Protein AF-A0A3A6JH38-F1 (afdb_monomer)

Solvent-accessible surface area (backbone atoms only — not comparable to full-atom values): 7712 Å² total; per-residue (Å²): 123,64,34,51,37,19,25,29,98,56,67,88,57,90,86,66,43,58,28,78,44,79,41,75,32,67,50,72,68,46,44,57,62,46,68,74,30,42,66,43,48,50,48,31,56,92,28,32,71,45,80,93,28,54,51,36,28,24,37,52,76,46,80,41,69,48,79,90,52,91,54,80,87,75,47,72,44,75,67,54,46,45,70,78,40,64,92,54,75,68,48,81,40,76,35,100,59,41,56,48,61,55,96,92,40,75,55,43,61,22,32,39,36,38,31,58,49,78,73,48,59,77,76,70,79,72,84,84,80,119

Secondary structure (DSSP, 8-state):
--EEEEE-SSSS-TT--B--EEEEE-SHHHHHHHHTS-EESSEEGGGB--GGGEEEEEEEEEEE---S-SSTTTS--HHHHHHHHTTS--EEEE-TTTT--BTTBPP---EEEEEEEEEEE--PPPTT--

Mean predicted aligned error: 5.12 Å

Nearest PDB structures (foldseek):
  6sll-assembly1_B  TM=5.352E-01  e=2.919E+00  Paenibacillus sp. Y412MC10
  8i8y-assembly1_B  TM=2.693E-01  e=4.253E+00  synthetic construct
  7u5c-assembly1_C  TM=2.345E-01  e=2.133E+00  Homo sapiens
  7f0d-assembly1_T  TM=2.855E-01  e=7.479E+00  Mycobacterium tuberculosis H37Ra

Structure (mmCIF, N/CA/C/O backbone):
data_AF-A0A3A6JH38-F1
#
_entry.id   AF-A0A3A6JH38-F1
#
loop_
_atom_site.group_PDB
_atom_site.id
_atom_site.type_symbol
_atom_site.label_atom_id
_atom_site.label_alt_id
_atom_site.label_comp_id
_atom_site.label_asym_id
_atom_site.label_entity_id
_atom_site.label_seq_id
_atom_site.pdbx_PDB_ins_code
_atom_site.Cartn_x
_atom_site.Cartn_y
_atom_site.Cartn_z
_atom_site.occupancy
_atom_site.B_iso_or_equiv
_atom_site.auth_seq_id
_atom_site.auth_comp_id
_atom_site.auth_asym_id
_atom_site.auth_atom_id
_atom_site.pdbx_PDB_model_num
ATOM 1 N N . MET A 1 1 ? -16.347 -4.820 -4.518 1.00 80.81 1 MET A N 1
ATOM 2 C CA . MET A 1 1 ? -15.117 -4.646 -3.726 1.00 80.81 1 MET A CA 1
ATOM 3 C C . MET A 1 1 ? -15.270 -3.495 -2.735 1.00 80.81 1 MET A C 1
ATOM 5 O O . MET A 1 1 ? -15.746 -2.437 -3.129 1.00 80.81 1 MET A O 1
ATOM 9 N N . GLN A 1 2 ? -14.879 -3.704 -1.477 1.00 89.75 2 GLN A N 1
ATOM 10 C CA . GLN A 1 2 ? -14.654 -2.660 -0.471 1.00 89.75 2 GLN A CA 1
ATOM 11 C C . GLN A 1 2 ? -13.450 -3.089 0.377 1.00 89.75 2 GLN A C 1
ATOM 13 O O . GLN A 1 2 ? -13.334 -4.275 0.673 1.00 89.75 2 GLN A O 1
ATOM 18 N N . MET A 1 3 ? -12.583 -2.150 0.753 1.00 95.44 3 MET A N 1
ATOM 19 C CA . MET A 1 3 ? -11.509 -2.380 1.727 1.00 95.44 3 MET A CA 1
ATOM 20 C C . MET A 1 3 ? -11.287 -1.149 2.605 1.00 95.44 3 MET A C 1
ATOM 22 O O . MET A 1 3 ? -11.699 -0.038 2.245 1.00 95.44 3 MET A O 1
ATOM 26 N N . THR A 1 4 ? -10.616 -1.338 3.734 1.00 97.38 4 THR A N 1
ATOM 27 C CA . THR A 1 4 ? -10.372 -0.294 4.723 1.00 97.38 4 THR A CA 1
ATOM 28 C C . THR A 1 4 ? -8.886 0.040 4.797 1.00 97.38 4 THR A C 1
ATOM 30 O O . THR A 1 4 ? -8.041 -0.814 5.052 1.00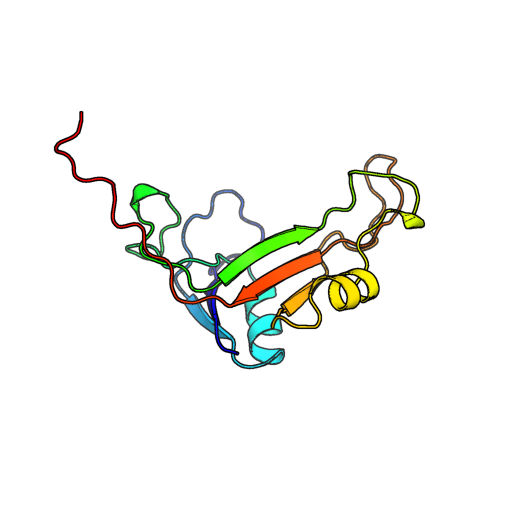 97.38 4 THR A O 1
ATOM 33 N N . ILE A 1 5 ? -8.559 1.319 4.620 1.00 97.50 5 ILE A N 1
ATOM 34 C CA . ILE A 1 5 ? -7.205 1.852 4.790 1.00 97.50 5 ILE A CA 1
ATOM 35 C C . ILE A 1 5 ? -7.246 2.963 5.836 1.00 97.50 5 ILE A C 1
ATOM 37 O O . ILE A 1 5 ? -8.210 3.718 5.915 1.00 97.50 5 ILE A O 1
ATOM 41 N N . PHE A 1 6 ? -6.194 3.086 6.636 1.00 98.06 6 PHE A N 1
ATOM 42 C CA . PHE A 1 6 ? -6.029 4.181 7.586 1.00 98.06 6 PHE A CA 1
ATOM 43 C C . PHE A 1 6 ? -4.844 5.046 7.180 1.00 98.06 6 PHE A C 1
ATOM 45 O O . PHE A 1 6 ? -3.746 4.535 6.973 1.00 98.06 6 PHE A O 1
ATOM 52 N N . THR A 1 7 ? -5.054 6.355 7.070 1.00 98.06 7 THR A N 1
ATOM 53 C CA . THR A 1 7 ? -4.026 7.307 6.628 1.00 98.06 7 THR A CA 1
ATOM 54 C C . THR A 1 7 ? -3.510 8.162 7.782 1.00 98.06 7 THR A C 1
ATOM 56 O O . THR A 1 7 ? -4.220 8.442 8.752 1.00 98.06 7 THR A O 1
ATOM 59 N N . ALA A 1 8 ? -2.251 8.572 7.680 1.00 97.50 8 ALA A N 1
ATOM 60 C CA . ALA A 1 8 ? -1.600 9.472 8.618 1.00 97.50 8 ALA A CA 1
ATOM 61 C C . ALA A 1 8 ? -1.889 10.944 8.288 1.00 97.50 8 ALA A C 1
ATOM 63 O O . ALA A 1 8 ? -2.114 11.321 7.137 1.00 97.50 8 ALA A O 1
ATOM 64 N N . ASP A 1 9 ? -1.778 11.813 9.292 1.00 96.69 9 ASP A N 1
ATOM 65 C CA . ASP A 1 9 ? -1.823 13.268 9.094 1.00 96.69 9 ASP A CA 1
ATOM 66 C C . ASP A 1 9 ? -0.524 13.831 8.495 1.00 96.69 9 ASP A C 1
ATOM 68 O O . ASP A 1 9 ? -0.490 14.978 8.052 1.00 96.69 9 ASP A O 1
ATOM 72 N N . CYS A 1 10 ? 0.534 13.024 8.403 1.00 94.69 10 CYS A N 1
ATOM 73 C CA . CYS A 1 10 ? 1.817 13.386 7.803 1.00 94.69 10 CYS A CA 1
ATOM 74 C C . CYS A 1 10 ? 2.158 12.492 6.597 1.00 94.69 10 CYS A C 1
ATOM 76 O O . CYS A 1 10 ? 1.477 11.503 6.330 1.00 94.69 10 CYS A O 1
ATOM 78 N N . VAL A 1 11 ? 3.195 12.874 5.849 1.00 94.25 11 VAL A N 1
ATOM 79 C CA . VAL A 1 11 ? 3.700 12.132 4.685 1.00 94.25 11 VAL A CA 1
ATOM 80 C C . VAL A 1 11 ? 5.219 12.046 4.777 1.00 94.25 11 VAL A C 1
ATOM 82 O O . VAL A 1 11 ? 5.876 13.055 5.041 1.00 94.25 11 VAL A O 1
ATOM 85 N N . GLY A 1 12 ? 5.780 10.859 4.551 1.00 92.12 12 GLY A N 1
ATOM 86 C CA . GLY A 1 12 ? 7.222 10.623 4.547 1.00 92.12 12 GLY A CA 1
ATOM 87 C C . GLY A 1 12 ? 7.887 10.693 5.923 1.00 92.12 12 GLY A C 1
ATOM 88 O O . GLY A 1 12 ? 9.102 10.891 5.990 1.00 92.12 12 GLY A O 1
ATOM 89 N N . ASN A 1 13 ? 7.134 10.540 7.017 1.00 94.44 13 ASN A N 1
ATOM 90 C CA . ASN A 1 13 ? 7.697 10.561 8.368 1.00 94.44 13 ASN A CA 1
ATOM 91 C C . ASN A 1 13 ? 7.940 9.136 8.882 1.00 94.44 13 ASN A C 1
ATOM 93 O O . ASN A 1 13 ? 7.029 8.477 9.377 1.00 94.44 13 ASN A O 1
ATOM 97 N N . ALA A 1 14 ? 9.195 8.689 8.831 1.00 92.25 14 ALA A N 1
ATOM 98 C CA . ALA A 1 14 ? 9.586 7.341 9.247 1.00 92.25 14 ALA A CA 1
ATOM 99 C C . ALA A 1 14 ? 9.322 7.030 10.735 1.00 92.25 14 ALA A C 1
ATOM 101 O O . ALA A 1 14 ? 9.220 5.861 11.095 1.00 92.25 14 ALA A O 1
ATOM 102 N N . ALA A 1 15 ? 9.210 8.048 11.595 1.00 94.44 15 ALA A N 1
ATOM 103 C CA . ALA A 1 15 ? 8.913 7.872 13.018 1.00 94.44 15 ALA A CA 1
ATOM 104 C C . ALA A 1 15 ? 7.403 7.853 13.323 1.00 94.44 15 ALA A C 1
ATOM 106 O O . ALA A 1 15 ? 7.014 7.678 14.478 1.00 94.44 15 ALA A O 1
ATOM 107 N N . ASN A 1 16 ? 6.540 8.077 12.323 1.00 96.06 16 ASN A N 1
ATOM 108 C CA . ASN A 1 16 ? 5.101 8.093 12.535 1.00 96.06 16 ASN A CA 1
ATOM 109 C C . ASN A 1 16 ? 4.553 6.681 12.775 1.00 96.06 16 ASN A C 1
ATOM 111 O O . ASN A 1 16 ? 4.749 5.776 11.968 1.00 96.06 16 ASN A O 1
ATOM 115 N N . CYS A 1 17 ? 3.765 6.544 13.838 1.00 96.06 17 CYS A N 1
ATOM 116 C CA . CYS A 1 17 ? 2.987 5.340 14.121 1.00 96.06 17 CYS A CA 1
ATOM 117 C C . CYS A 1 17 ? 1.477 5.617 14.187 1.00 96.06 17 CYS A C 1
ATOM 119 O O . CYS A 1 17 ? 0.719 4.692 14.448 1.00 96.06 17 CYS A O 1
ATOM 121 N N . SER A 1 18 ? 1.023 6.859 13.983 1.00 97.50 18 SER A N 1
ATOM 122 C CA . SER A 1 18 ? -0.389 7.241 14.113 1.00 97.50 18 SER A CA 1
ATOM 123 C C . SER A 1 18 ? -1.072 7.340 12.749 1.00 97.50 18 SER A C 1
ATOM 125 O O . SER A 1 18 ? -0.582 8.034 11.854 1.00 97.50 18 SER A O 1
ATOM 127 N N . TYR A 1 19 ? -2.211 6.666 12.599 1.00 98.06 19 TYR A N 1
ATOM 128 C CA . TYR A 1 19 ? -2.997 6.617 11.362 1.00 98.06 19 TYR A CA 1
ATOM 129 C C . TYR A 1 19 ? -4.491 6.851 11.661 1.00 98.06 19 TYR A C 1
ATOM 131 O O . TYR A 1 19 ? -5.294 5.927 11.558 1.00 98.06 19 TYR A O 1
ATOM 139 N N . PRO A 1 20 ? -4.891 8.056 12.110 1.00 97.38 20 PRO A N 1
ATOM 140 C CA . PRO A 1 20 ? -6.221 8.292 12.682 1.00 97.38 20 PRO A CA 1
ATOM 141 C C . PRO A 1 20 ? -7.362 8.331 11.656 1.00 97.38 20 PRO A C 1
ATOM 143 O O . PRO A 1 20 ? -8.530 8.233 12.031 1.00 97.38 20 PRO A O 1
ATOM 146 N N . ASN A 1 21 ? -7.047 8.479 10.371 1.00 97.69 21 ASN A N 1
ATOM 147 C CA . ASN A 1 21 ? -8.038 8.773 9.344 1.00 97.69 21 ASN A CA 1
ATOM 148 C C . ASN A 1 21 ? -8.468 7.496 8.615 1.00 97.69 21 ASN A C 1
ATOM 150 O O . ASN A 1 21 ? -7.766 7.032 7.713 1.00 97.69 21 ASN A O 1
ATOM 154 N N . LYS A 1 22 ? -9.633 6.948 8.975 1.00 97.19 22 LYS A N 1
ATOM 155 C CA . LYS A 1 22 ? -10.245 5.816 8.264 1.00 97.19 22 LYS A CA 1
ATOM 156 C C . LYS A 1 22 ? -10.706 6.243 6.864 1.00 97.19 22 LYS A C 1
ATOM 158 O O . LYS A 1 22 ? -11.462 7.203 6.726 1.00 97.19 22 LYS A O 1
ATOM 163 N N . ALA A 1 23 ? -10.319 5.482 5.849 1.00 96.75 23 ALA A N 1
ATOM 164 C CA . ALA A 1 23 ? -10.758 5.607 4.467 1.00 96.75 23 ALA A CA 1
ATOM 165 C C . ALA A 1 23 ? -11.368 4.277 4.000 1.00 96.75 23 ALA A C 1
ATOM 167 O O . ALA A 1 23 ? -10.706 3.239 3.990 1.00 96.75 23 ALA A O 1
ATOM 168 N N . GLU A 1 24 ? -12.643 4.304 3.614 1.00 96.88 24 GLU A N 1
ATOM 169 C CA . GLU A 1 24 ? -13.305 3.159 2.986 1.00 96.88 24 GLU A CA 1
ATOM 170 C C . GLU A 1 24 ? -13.149 3.264 1.473 1.00 96.88 24 GLU A C 1
ATOM 172 O O . GLU A 1 24 ? -13.756 4.128 0.842 1.00 96.88 24 GLU A O 1
ATOM 177 N N . VAL A 1 25 ? -12.351 2.376 0.889 1.00 96.88 25 VAL A N 1
ATOM 178 C CA . VAL A 1 25 ? -12.086 2.374 -0.548 1.00 96.88 25 VAL A CA 1
ATOM 179 C C . VAL A 1 25 ? -13.161 1.561 -1.255 1.00 96.88 25 VAL A C 1
ATOM 181 O O . VAL A 1 25 ? -13.221 0.337 -1.116 1.00 96.88 25 VAL A O 1
ATOM 184 N N . LYS A 1 26 ? -14.025 2.2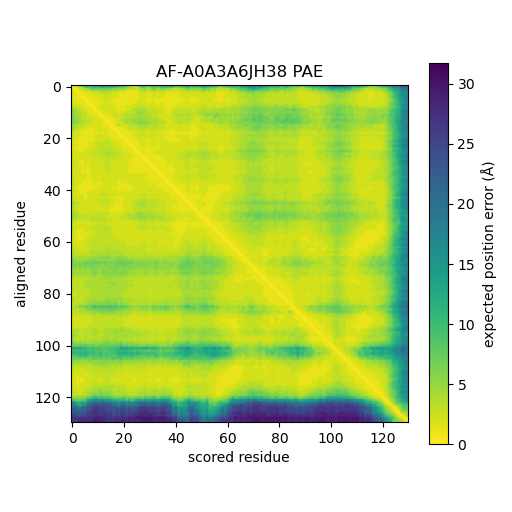47 -2.007 1.00 94.75 26 LYS A N 1
ATOM 185 C CA . LYS A 1 26 ? -15.123 1.654 -2.794 1.00 94.75 26 LYS A CA 1
ATOM 186 C C . LYS A 1 26 ? -14.924 1.868 -4.290 1.00 94.75 26 LYS A C 1
ATOM 188 O O . LYS A 1 26 ? -15.493 1.139 -5.101 1.00 94.75 26 LYS A O 1
ATOM 193 N N . CYS A 1 27 ? -14.114 2.853 -4.661 1.00 93.44 27 CYS A N 1
ATOM 194 C CA . CYS A 1 27 ? -13.776 3.161 -6.040 1.00 93.44 27 CYS A CA 1
ATOM 195 C C . CYS A 1 27 ? -12.306 3.601 -6.183 1.00 93.44 27 CYS A C 1
ATOM 197 O O . CYS A 1 27 ? -11.648 3.922 -5.188 1.00 93.44 27 CYS A O 1
ATOM 199 N N . PRO A 1 28 ? -11.775 3.674 -7.418 1.00 92.62 28 PRO A N 1
ATOM 200 C CA . PRO A 1 28 ? -10.404 4.126 -7.658 1.00 92.62 28 PRO A CA 1
ATOM 201 C C . PRO A 1 28 ? -10.091 5.515 -7.082 1.00 92.62 28 PRO A C 1
ATOM 203 O O . PRO A 1 28 ? -8.963 5.753 -6.658 1.00 92.62 28 PRO A O 1
ATOM 206 N N . LYS A 1 29 ? -11.079 6.422 -7.013 1.00 95.12 29 LYS A N 1
ATOM 207 C CA . LYS A 1 29 ? -10.874 7.783 -6.493 1.00 95.12 29 LYS A CA 1
ATOM 208 C C . LYS A 1 29 ? -10.611 7.815 -4.986 1.00 95.12 29 LYS A C 1
ATOM 210 O O . LYS A 1 29 ? -9.809 8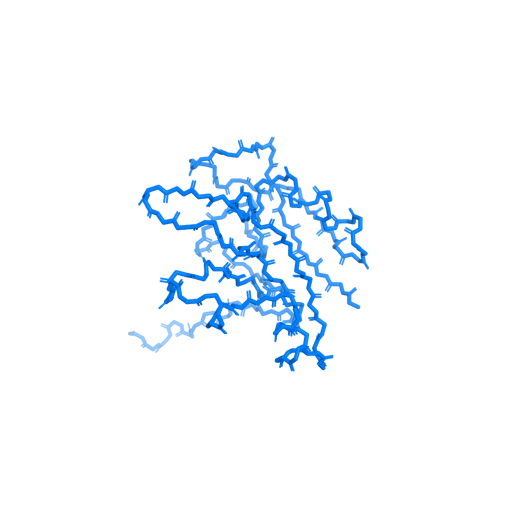.624 -4.514 1.00 95.12 29 LYS A O 1
ATOM 215 N N . ASP A 1 30 ? -11.253 6.917 -4.243 1.00 96.44 30 ASP A N 1
ATOM 216 C CA . ASP A 1 30 ? -11.002 6.754 -2.811 1.00 96.44 30 ASP A CA 1
ATOM 217 C C . ASP A 1 30 ? -9.565 6.274 -2.592 1.00 96.44 30 ASP A C 1
ATOM 219 O O . ASP A 1 30 ? -8.849 6.812 -1.746 1.00 96.44 30 ASP A O 1
ATOM 223 N N . MET A 1 31 ? -9.116 5.313 -3.413 1.00 96.06 31 MET A N 1
ATOM 224 C CA . MET A 1 31 ? -7.751 4.801 -3.337 1.00 96.06 31 MET A CA 1
ATOM 225 C C . MET A 1 31 ? -6.722 5.879 -3.659 1.00 96.06 31 MET A C 1
ATOM 227 O O . MET A 1 31 ? -5.770 6.043 -2.906 1.00 96.06 31 MET A O 1
ATOM 231 N N . GLU A 1 32 ? -6.924 6.638 -4.739 1.00 95.69 32 GLU A N 1
ATOM 232 C CA . GLU A 1 32 ? -6.048 7.749 -5.131 1.00 95.69 32 GLU A CA 1
ATOM 233 C C . GLU A 1 32 ? -5.861 8.746 -3.977 1.00 95.69 32 GLU A C 1
ATOM 235 O O . GLU A 1 32 ? -4.749 9.190 -3.699 1.00 95.69 32 GLU A O 1
ATOM 240 N N . THR A 1 33 ? -6.945 9.046 -3.258 1.00 95.94 33 THR A N 1
ATOM 241 C CA . THR A 1 33 ? -6.906 9.942 -2.098 1.00 95.94 33 THR A CA 1
ATOM 242 C C . THR A 1 33 ? -6.147 9.316 -0.924 1.00 95.94 33 THR A C 1
ATOM 244 O O . THR A 1 33 ? -5.363 10.001 -0.268 1.00 95.94 33 THR A O 1
ATOM 247 N N . ALA A 1 34 ? -6.349 8.021 -0.660 1.00 96.38 34 ALA A N 1
ATOM 248 C CA . ALA A 1 34 ? -5.709 7.322 0.451 1.00 96.38 34 ALA A CA 1
ATOM 249 C C . ALA A 1 34 ? -4.192 7.159 0.254 1.00 96.38 34 ALA A C 1
ATOM 251 O O . ALA A 1 34 ? -3.417 7.446 1.168 1.00 96.38 34 ALA A O 1
ATOM 252 N N . VAL A 1 35 ? -3.754 6.754 -0.943 1.00 95.12 35 VAL A N 1
ATOM 253 C CA . VAL A 1 35 ? -2.331 6.499 -1.245 1.00 95.12 35 VAL A CA 1
ATOM 254 C C . VAL A 1 35 ? -1.494 7.764 -1.403 1.00 95.12 35 VAL A C 1
ATOM 256 O O . VAL A 1 35 ? -0.268 7.690 -1.381 1.00 95.12 35 VAL A O 1
ATOM 259 N N . ALA A 1 36 ? -2.132 8.932 -1.514 1.00 94.50 36 ALA A N 1
ATOM 260 C CA . ALA A 1 36 ? -1.446 10.220 -1.464 1.00 94.50 36 ALA A CA 1
ATOM 261 C C . ALA A 1 36 ? -0.840 10.525 -0.078 1.00 94.50 36 ALA A C 1
ATOM 263 O O . ALA A 1 36 ? -0.075 11.483 0.061 1.00 94.50 36 ALA A O 1
ATOM 264 N N . ARG A 1 37 ? -1.177 9.734 0.951 1.00 95.44 37 ARG A N 1
ATOM 265 C CA . ARG A 1 37 ? -0.626 9.837 2.306 1.00 95.44 37 ARG A CA 1
ATOM 266 C C . ARG A 1 37 ? 0.021 8.524 2.742 1.00 95.44 37 ARG A C 1
ATOM 268 O O . ARG A 1 37 ? -0.279 7.451 2.212 1.00 95.44 37 ARG A O 1
ATOM 275 N N . ASP A 1 38 ? 0.874 8.608 3.762 1.00 95.69 38 ASP A N 1
ATOM 276 C CA . ASP A 1 38 ? 1.357 7.413 4.453 1.00 95.69 38 ASP A CA 1
ATOM 277 C C . ASP A 1 38 ? 0.151 6.684 5.057 1.00 95.69 38 ASP A C 1
ATOM 279 O O . ASP A 1 38 ? -0.710 7.307 5.686 1.00 95.69 38 ASP A O 1
ATOM 283 N N . HIS A 1 39 ? 0.071 5.370 4.869 1.00 96.81 39 HIS A N 1
ATOM 284 C CA . HIS A 1 39 ? -1.114 4.613 5.250 1.00 96.81 39 HIS A CA 1
ATOM 285 C C . HIS A 1 39 ? -0.799 3.190 5.708 1.00 96.81 39 HIS A C 1
ATOM 287 O O . HIS A 1 39 ? 0.282 2.654 5.464 1.00 96.81 39 HIS A O 1
ATOM 293 N N . VAL A 1 40 ? -1.768 2.584 6.389 1.00 97.12 40 VAL A N 1
ATOM 294 C CA . VAL A 1 40 ? -1.765 1.184 6.815 1.00 97.12 40 VAL A CA 1
ATOM 295 C C . VAL A 1 40 ? -3.057 0.502 6.387 1.00 97.12 40 VAL A C 1
ATOM 297 O O . VAL A 1 40 ? -4.102 1.129 6.245 1.00 97.12 40 VAL A O 1
ATOM 300 N N . CYS A 1 41 ? -2.972 -0.810 6.210 1.00 97.19 41 CYS A N 1
ATOM 301 C CA . CYS A 1 41 ? -4.053 -1.677 5.743 1.00 97.19 41 CYS A CA 1
ATOM 302 C C . CYS A 1 41 ? -4.717 -2.451 6.897 1.00 97.19 41 CYS A C 1
ATOM 304 O O . CYS A 1 41 ? -5.240 -3.540 6.705 1.00 97.19 41 CYS A O 1
ATOM 306 N N . ALA A 1 42 ? -4.615 -1.947 8.127 1.00 96.12 42 ALA A N 1
ATOM 307 C CA . ALA A 1 42 ? -5.104 -2.632 9.316 1.00 96.12 42 ALA A CA 1
ATOM 308 C C . ALA A 1 42 ? -5.660 -1.637 10.331 1.00 96.12 42 ALA A C 1
ATOM 310 O O . ALA A 1 42 ? -5.170 -0.511 10.449 1.00 96.12 42 ALA A O 1
ATOM 311 N N . THR A 1 43 ? -6.653 -2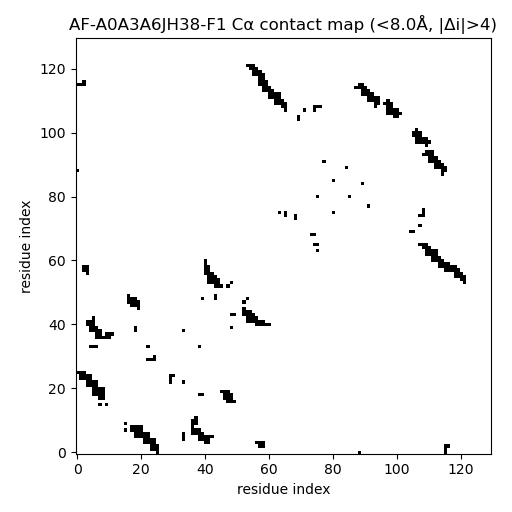.092 11.085 1.00 94.88 43 THR A N 1
ATOM 312 C CA . THR A 1 43 ? -7.216 -1.377 12.224 1.00 94.88 43 THR A CA 1
ATOM 313 C C . THR A 1 43 ? -6.357 -1.649 13.452 1.00 94.88 43 THR A C 1
ATOM 315 O O . THR A 1 43 ? -6.068 -2.801 13.784 1.00 94.88 43 THR A O 1
ATOM 318 N N . TYR A 1 44 ? -5.987 -0.582 14.155 1.00 95.25 44 TYR A N 1
ATOM 319 C CA . TYR A 1 44 ? -5.227 -0.661 15.396 1.00 95.25 44 TYR A CA 1
ATOM 320 C C . TYR A 1 44 ? -5.976 0.019 16.535 1.00 95.25 44 TYR A C 1
ATOM 322 O O . TYR A 1 44 ? -6.659 1.026 16.341 1.00 95.25 44 TYR A O 1
ATOM 330 N N . THR A 1 45 ? -5.781 -0.479 17.752 1.00 95.00 45 THR A N 1
ATOM 331 C CA . THR A 1 45 ? -6.227 0.209 18.966 1.00 95.00 45 THR A CA 1
ATOM 332 C C . THR A 1 45 ? -5.603 1.605 19.019 1.00 95.00 45 THR A C 1
ATOM 334 O O . THR A 1 45 ? -4.399 1.766 18.809 1.00 95.00 45 THR A O 1
ATOM 337 N N . ASN A 1 46 ? -6.430 2.626 19.269 1.00 95.75 46 ASN A N 1
ATOM 338 C CA . ASN A 1 46 ? -6.042 4.044 19.261 1.00 95.75 46 ASN A CA 1
ATOM 339 C C . ASN A 1 46 ? -5.382 4.520 17.954 1.00 95.75 46 ASN A C 1
ATOM 341 O O . ASN A 1 46 ? -4.657 5.513 17.967 1.00 95.75 46 ASN A O 1
ATOM 345 N N . ASN A 1 47 ? -5.611 3.820 16.835 1.00 96.25 47 ASN A N 1
ATOM 346 C CA . ASN A 1 47 ? -5.007 4.115 15.534 1.00 96.25 47 ASN A CA 1
ATOM 347 C C . ASN A 1 47 ? -3.467 4.134 15.550 1.00 96.25 47 ASN A C 1
ATOM 349 O O . ASN A 1 47 ? -2.837 4.790 14.718 1.00 96.25 47 ASN A O 1
ATOM 353 N N . TYR A 1 48 ? -2.857 3.429 16.506 1.00 96.31 48 TYR A N 1
ATOM 354 C CA . TYR A 1 48 ? -1.412 3.389 16.684 1.00 96.31 48 TYR A CA 1
ATOM 355 C C . TYR A 1 48 ? -0.849 2.067 16.164 1.00 96.31 48 TYR A C 1
ATOM 357 O O . TYR A 1 48 ? -1.051 1.017 16.782 1.00 96.31 48 TYR A O 1
ATOM 365 N N . ARG A 1 49 ? -0.123 2.126 15.044 1.00 95.75 49 ARG A N 1
ATOM 366 C CA . ARG A 1 49 ? 0.499 0.981 14.376 1.00 95.75 49 ARG A CA 1
ATOM 367 C C . ARG A 1 49 ? 1.515 0.317 15.298 1.00 95.75 49 ARG A C 1
ATOM 369 O O . ARG A 1 49 ? 2.620 0.813 15.503 1.00 95.75 49 ARG A O 1
ATOM 376 N N . ASN A 1 50 ? 1.129 -0.838 15.811 1.00 93.62 50 ASN A N 1
ATOM 377 C CA . ASN A 1 50 ? 1.943 -1.709 16.637 1.00 93.62 50 ASN A CA 1
ATOM 378 C C . ASN A 1 50 ? 1.294 -3.105 16.627 1.00 93.62 50 ASN A C 1
ATOM 380 O O . ASN A 1 50 ? 0.072 -3.215 16.562 1.00 93.62 50 ASN A O 1
ATOM 384 N N . GLU A 1 51 ? 2.101 -4.161 16.685 1.00 90.81 51 GLU A N 1
ATOM 385 C CA . GLU A 1 51 ? 1.620 -5.547 16.644 1.00 90.81 51 GLU A CA 1
ATOM 386 C C . GLU A 1 51 ? 0.634 -5.874 17.778 1.00 90.81 51 GLU A C 1
ATOM 388 O O . GLU A 1 51 ? -0.425 -6.441 17.528 1.00 90.81 51 GLU A O 1
ATOM 393 N N . GLN A 1 52 ? 0.924 -5.446 19.010 1.00 91.50 52 GLN A N 1
ATOM 394 C CA . GLN A 1 52 ? 0.049 -5.630 20.173 1.00 91.50 52 GLN A CA 1
ATOM 395 C C . GLN A 1 52 ? -1.267 -4.843 20.062 1.00 91.50 52 GLN A C 1
ATOM 397 O O . GLN A 1 52 ? -2.235 -5.173 20.744 1.00 91.50 52 GLN A O 1
ATOM 402 N N . ASN A 1 53 ? -1.311 -3.818 19.206 1.00 93.25 53 ASN A N 1
ATOM 403 C CA . ASN A 1 53 ? -2.508 -3.020 18.961 1.00 93.25 53 ASN A CA 1
ATOM 404 C C . ASN A 1 53 ? -3.333 -3.519 17.771 1.00 93.25 53 ASN A C 1
ATOM 406 O O . ASN A 1 53 ? -4.393 -2.941 17.530 1.00 93.25 53 ASN A O 1
ATOM 410 N N . PHE A 1 54 ? -2.868 -4.515 17.007 1.00 94.38 54 PHE A N 1
ATOM 411 C CA . PHE A 1 54 ? -3.580 -5.016 15.831 1.00 94.38 54 PHE A CA 1
ATOM 412 C C . PHE A 1 54 ? -4.949 -5.582 16.222 1.00 94.38 54 PHE A C 1
ATOM 414 O O . PHE A 1 54 ? -5.055 -6.401 17.134 1.00 94.38 54 PHE A O 1
ATOM 421 N N . LEU A 1 55 ? -5.993 -5.156 15.513 1.00 93.94 55 LEU A N 1
ATOM 422 C CA . LEU A 1 55 ? -7.354 -5.646 15.715 1.00 93.94 55 LEU A CA 1
ATOM 423 C C . LEU A 1 55 ? -7.779 -6.534 14.549 1.00 93.94 55 LEU A C 1
ATOM 425 O O . LEU A 1 55 ? -8.085 -7.713 14.737 1.00 93.94 55 LEU A O 1
ATOM 429 N N . GLU A 1 56 ? -7.764 -5.976 13.342 1.00 95.75 56 GLU A N 1
ATOM 430 C CA . GLU A 1 56 ? -8.177 -6.676 12.132 1.00 95.75 56 GLU A CA 1
ATOM 431 C C . GLU A 1 56 ? -7.642 -6.012 10.860 1.00 95.75 56 GLU A C 1
ATOM 433 O O . GLU A 1 56 ? -7.182 -4.867 10.876 1.00 95.75 56 GLU A O 1
ATOM 438 N N . SER A 1 57 ? -7.735 -6.730 9.746 1.00 96.56 57 SER A N 1
ATOM 439 C CA . SER A 1 57 ? -7.469 -6.225 8.402 1.00 96.56 57 SER A CA 1
ATOM 440 C C . SER A 1 57 ? -8.376 -6.915 7.386 1.00 96.56 57 SER A C 1
ATOM 442 O O . SER A 1 57 ? -8.553 -8.130 7.439 1.00 96.56 57 SER A O 1
ATOM 444 N N . ASP A 1 58 ? -8.942 -6.146 6.460 1.00 96.94 58 ASP A N 1
ATOM 445 C CA . ASP A 1 58 ? -9.744 -6.623 5.327 1.00 96.94 58 ASP A CA 1
ATOM 446 C C . ASP A 1 58 ? -8.985 -6.510 3.990 1.00 96.94 58 ASP A C 1
ATOM 448 O O . ASP A 1 58 ? -9.577 -6.595 2.914 1.00 96.94 58 ASP A O 1
ATOM 452 N N . VAL A 1 59 ? -7.662 -6.326 4.039 1.00 96.75 59 VAL A N 1
ATOM 453 C CA . VAL A 1 59 ? -6.818 -6.143 2.856 1.00 96.75 59 VAL A CA 1
ATOM 454 C C . VAL A 1 59 ? -5.427 -6.737 3.063 1.00 96.75 59 VAL A C 1
ATOM 456 O O . VAL A 1 59 ? -4.757 -6.482 4.059 1.00 96.75 59 VAL A O 1
ATOM 459 N N . ILE A 1 60 ? -4.950 -7.492 2.077 1.00 95.62 60 ILE A N 1
ATOM 460 C CA . ILE A 1 60 ? -3.567 -7.969 2.014 1.00 95.62 60 ILE A CA 1
ATOM 461 C C . ILE A 1 60 ? -2.783 -7.030 1.086 1.00 95.62 60 ILE A C 1
ATOM 463 O O . ILE A 1 60 ? -2.994 -7.078 -0.131 1.00 95.62 60 ILE A O 1
ATOM 467 N N . PRO A 1 61 ? -1.900 -6.165 1.619 1.00 95.75 61 PRO A N 1
ATOM 468 C CA . PRO A 1 61 ? -0.970 -5.397 0.804 1.00 95.75 61 PRO A CA 1
ATOM 469 C C . PRO A 1 61 ? 0.247 -6.251 0.420 1.00 95.75 61 PRO A C 1
ATOM 471 O O . PRO A 1 61 ? 0.755 -7.027 1.232 1.00 95.75 61 PRO A O 1
ATOM 474 N N . MET A 1 62 ? 0.747 -6.081 -0.800 1.00 95.38 62 MET A N 1
ATOM 475 C CA . MET A 1 62 ? 1.997 -6.681 -1.266 1.00 95.38 62 MET A CA 1
ATOM 476 C C . MET A 1 62 ? 2.788 -5.679 -2.109 1.00 95.38 62 MET A C 1
ATOM 478 O O . MET A 1 62 ? 2.232 -4.976 -2.956 1.00 95.38 62 MET A O 1
ATOM 482 N N . ASP A 1 63 ? 4.101 -5.656 -1.897 1.00 95.94 63 ASP A N 1
ATOM 483 C CA . ASP A 1 63 ? 5.028 -4.809 -2.639 1.00 95.94 63 ASP A C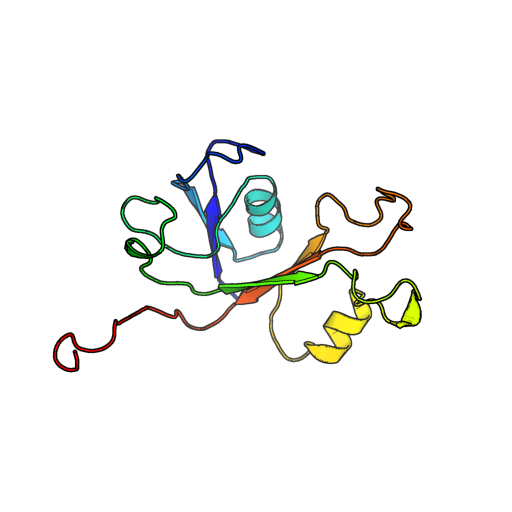A 1
ATOM 484 C C . ASP A 1 63 ? 5.612 -5.579 -3.827 1.00 95.94 63 ASP A C 1
ATOM 486 O O . ASP A 1 63 ? 6.069 -6.715 -3.702 1.00 95.94 63 ASP A O 1
ATOM 490 N N . ILE A 1 64 ? 5.597 -4.947 -4.997 1.00 95.88 64 ILE A N 1
ATOM 491 C CA . ILE A 1 64 ? 6.190 -5.459 -6.230 1.00 95.88 64 ILE A CA 1
ATOM 492 C C . ILE A 1 64 ? 7.374 -4.561 -6.560 1.00 95.88 64 ILE A C 1
ATOM 494 O O . ILE A 1 64 ? 7.220 -3.525 -7.208 1.00 95.88 64 ILE A O 1
ATOM 498 N N . ASP A 1 65 ? 8.560 -4.954 -6.101 1.00 94.44 65 ASP A N 1
ATOM 499 C CA . ASP A 1 65 ? 9.792 -4.184 -6.296 1.00 94.44 65 ASP A CA 1
ATOM 500 C C . ASP A 1 65 ? 10.586 -4.570 -7.548 1.00 94.44 65 ASP A C 1
ATOM 502 O O . ASP A 1 65 ? 11.424 -3.780 -7.996 1.00 94.44 65 ASP A O 1
ATOM 506 N N . ASN A 1 66 ? 10.319 -5.756 -8.112 1.00 94.88 66 ASN A N 1
ATOM 507 C CA . ASN A 1 66 ? 11.034 -6.330 -9.256 1.00 94.88 66 ASN A CA 1
ATOM 508 C C . ASN A 1 66 ? 12.565 -6.348 -9.078 1.00 94.88 66 ASN A C 1
ATOM 510 O O . ASN A 1 66 ? 13.312 -6.138 -10.033 1.00 94.88 66 ASN A O 1
ATOM 514 N N . ASP A 1 67 ? 13.049 -6.559 -7.854 1.00 91.00 67 ASP A N 1
ATOM 515 C CA . ASP A 1 67 ? 14.475 -6.609 -7.516 1.00 91.00 67 ASP A CA 1
ATOM 516 C C . ASP A 1 67 ? 15.087 -8.017 -7.607 1.00 91.00 67 ASP A C 1
ATOM 518 O O . ASP A 1 67 ? 16.299 -8.166 -7.444 1.00 91.00 67 ASP A O 1
ATOM 522 N N . HIS A 1 68 ? 14.272 -9.021 -7.945 1.00 91.06 68 HIS A N 1
ATOM 523 C CA . HIS A 1 68 ? 14.678 -10.410 -8.164 1.00 91.06 68 HIS A CA 1
ATOM 524 C C . HIS A 1 68 ? 15.424 -10.646 -9.485 1.00 91.06 68 HIS A C 1
ATOM 526 O O . HIS A 1 68 ? 16.112 -11.655 -9.610 1.00 91.06 68 HIS A O 1
ATOM 532 N N . SER A 1 69 ? 15.283 -9.756 -10.474 1.00 91.12 69 SER A N 1
ATOM 533 C CA . SER A 1 69 ? 15.946 -9.861 -11.781 1.00 91.12 69 SER A CA 1
ATOM 534 C C . SER A 1 69 ? 16.181 -8.483 -12.404 1.00 91.12 69 SER A C 1
ATOM 536 O O . SER A 1 69 ? 15.434 -7.533 -12.158 1.00 91.12 69 SER A O 1
ATOM 538 N N . GLU A 1 70 ? 17.219 -8.378 -13.232 1.00 89.94 70 GLU A N 1
ATOM 539 C CA . GLU A 1 70 ? 17.488 -7.207 -14.078 1.00 89.94 70 GLU A CA 1
ATOM 540 C C . GLU A 1 70 ? 17.055 -7.434 -15.543 1.00 89.94 70 GLU A C 1
ATOM 542 O O . GLU A 1 70 ? 17.149 -6.508 -16.347 1.00 89.94 70 GLU A O 1
ATOM 547 N N . ASP A 1 71 ? 16.557 -8.629 -15.900 1.00 93.25 71 ASP A N 1
ATOM 548 C CA . ASP A 1 71 ? 15.929 -8.886 -17.205 1.00 93.25 71 ASP A CA 1
ATOM 549 C C . ASP A 1 71 ? 14.464 -8.402 -17.179 1.00 93.25 71 ASP A C 1
ATOM 551 O O . ASP A 1 71 ? 13.660 -8.923 -16.396 1.00 93.25 71 ASP A O 1
ATOM 555 N N . PRO A 1 72 ? 14.071 -7.450 -18.050 1.00 92.00 72 PRO A N 1
ATOM 556 C CA . PRO A 1 72 ? 12.701 -6.954 -18.119 1.00 92.00 72 PRO A CA 1
ATOM 557 C C . PRO A 1 72 ? 11.619 -8.021 -18.315 1.00 92.00 72 PRO A C 1
ATOM 559 O O . PRO A 1 72 ? 10.465 -7.788 -17.955 1.00 92.00 72 PRO A O 1
ATOM 562 N N . LYS A 1 73 ? 11.959 -9.186 -18.875 1.00 93.69 73 LYS A N 1
ATOM 563 C CA . LYS A 1 73 ? 11.014 -10.296 -19.090 1.00 93.69 73 LYS A CA 1
ATOM 564 C C . LYS A 1 73 ? 10.582 -10.977 -17.793 1.00 93.69 73 LYS A C 1
ATOM 566 O O . LYS A 1 73 ? 9.488 -11.538 -17.722 1.00 93.69 73 LYS A O 1
ATOM 571 N N . ASP A 1 74 ? 11.423 -10.919 -16.766 1.00 94.00 74 ASP A N 1
ATOM 572 C CA . ASP A 1 74 ? 11.142 -11.545 -15.476 1.00 94.00 74 ASP A CA 1
ATOM 573 C C . ASP A 1 74 ? 10.283 -10.652 -14.577 1.00 94.00 74 ASP A C 1
ATOM 575 O O . ASP A 1 74 ? 9.706 -11.129 -13.591 1.00 94.00 74 ASP A O 1
ATOM 579 N N . TRP A 1 75 ? 10.180 -9.363 -14.906 1.00 95.81 75 TRP A N 1
ATOM 580 C CA . TRP A 1 75 ? 9.459 -8.385 -14.108 1.00 95.81 75 TRP A CA 1
ATOM 581 C C . TRP A 1 75 ? 7.954 -8.653 -14.083 1.00 95.81 75 TRP A C 1
ATOM 583 O O . TRP A 1 75 ? 7.330 -9.101 -15.045 1.00 95.81 75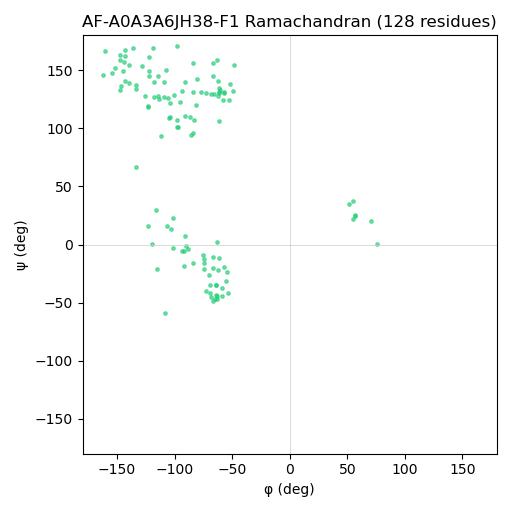 TRP A O 1
ATOM 593 N N . ILE A 1 76 ? 7.359 -8.359 -12.936 1.00 95.50 76 ILE A N 1
ATOM 594 C CA . ILE A 1 76 ? 5.923 -8.349 -12.719 1.00 95.50 76 ILE A CA 1
ATOM 595 C C . ILE A 1 76 ? 5.385 -7.000 -13.198 1.00 95.50 76 ILE A C 1
ATOM 597 O O . ILE A 1 76 ? 5.628 -5.955 -12.587 1.00 95.50 76 ILE A O 1
ATOM 601 N N . THR A 1 77 ? 4.692 -7.031 -14.333 1.00 95.38 77 THR A N 1
ATOM 602 C CA . THR A 1 77 ? 4.016 -5.889 -14.961 1.00 95.38 77 THR A CA 1
ATOM 603 C C . THR A 1 77 ? 2.527 -5.884 -14.615 1.00 95.38 77 THR A C 1
ATOM 605 O O . THR A 1 77 ? 2.004 -6.862 -14.079 1.00 95.38 77 THR A O 1
ATOM 608 N N . GLU A 1 78 ? 1.808 -4.810 -14.958 1.00 94.50 78 GLU A N 1
ATOM 609 C CA . GLU A 1 78 ? 0.345 -4.782 -14.804 1.00 94.50 78 GLU A CA 1
ATOM 610 C C . GLU A 1 78 ? -0.339 -5.906 -15.596 1.00 94.50 78 GLU A C 1
ATOM 612 O O . GLU A 1 78 ? -1.315 -6.494 -15.137 1.00 94.50 78 GLU A O 1
ATOM 617 N N . GLU A 1 79 ? 0.182 -6.220 -16.784 1.00 95.31 79 GLU A N 1
ATOM 618 C CA . GLU A 1 79 ? -0.319 -7.303 -17.634 1.00 95.31 79 GLU A CA 1
ATOM 619 C C . GLU A 1 79 ? -0.120 -8.662 -16.963 1.00 95.31 79 GLU A C 1
ATOM 621 O O . GLU A 1 79 ? -1.074 -9.428 -16.846 1.00 95.31 79 GLU A O 1
ATOM 626 N N . LYS A 1 80 ? 1.076 -8.921 -16.419 1.00 95.12 80 LYS A N 1
ATOM 627 C CA . LYS A 1 80 ? 1.373 -10.158 -15.686 1.00 95.12 80 LYS A CA 1
ATOM 628 C C . LYS A 1 80 ? 0.531 -10.278 -14.413 1.00 95.12 80 LYS A C 1
ATOM 630 O O . LYS A 1 80 ? 0.095 -11.370 -14.067 1.00 95.12 80 LYS A O 1
ATOM 635 N N . MET A 1 81 ? 0.231 -9.164 -13.739 1.00 95.56 81 MET A N 1
ATOM 636 C CA . MET A 1 81 ? -0.713 -9.150 -12.613 1.00 95.56 81 MET A CA 1
ATOM 637 C C . MET A 1 81 ? -2.128 -9.547 -13.040 1.00 95.56 81 MET A C 1
ATOM 639 O O . MET A 1 81 ? -2.755 -10.364 -12.368 1.00 95.56 81 MET A O 1
ATOM 643 N N . LYS A 1 82 ? -2.620 -9.020 -14.168 1.00 94.31 82 LYS A N 1
ATOM 644 C CA . LYS A 1 82 ? -3.923 -9.408 -14.736 1.00 94.31 82 LYS A CA 1
ATOM 645 C C . LYS A 1 82 ? -3.946 -10.873 -15.177 1.00 94.31 82 LYS A C 1
ATOM 647 O O . LYS A 1 82 ? -4.972 -11.522 -15.026 1.00 94.31 82 LYS A O 1
ATOM 652 N N . GLU A 1 83 ? -2.836 -11.402 -15.686 1.00 95.38 83 GLU A N 1
ATOM 653 C CA . GLU A 1 83 ? -2.709 -12.818 -16.047 1.00 95.38 83 GLU A CA 1
ATOM 654 C C . GLU A 1 83 ? -2.762 -13.729 -14.810 1.00 95.38 83 GLU A C 1
ATOM 656 O O . GLU A 1 83 ? -3.538 -14.682 -14.778 1.00 95.38 83 GLU A O 1
ATOM 661 N N . MET A 1 84 ? -1.984 -13.415 -13.770 1.00 94.00 84 MET A N 1
ATOM 662 C CA . MET A 1 84 ? -1.893 -14.236 -12.555 1.00 94.00 84 MET A CA 1
ATOM 663 C C . MET A 1 84 ? -3.146 -14.144 -11.674 1.00 94.00 84 MET A C 1
ATOM 665 O O . MET A 1 84 ? -3.577 -15.148 -11.108 1.00 94.00 84 MET A O 1
ATOM 669 N N . PHE A 1 85 ? -3.725 -12.947 -11.540 1.00 93.44 85 PHE A N 1
ATOM 670 C CA . PHE A 1 85 ? -4.778 -12.645 -10.565 1.00 93.44 85 PHE A CA 1
ATOM 671 C C . PHE A 1 85 ? -6.065 -12.108 -11.195 1.00 93.44 85 PHE A C 1
ATOM 673 O O . PHE A 1 85 ? -6.912 -11.588 -10.482 1.00 93.44 85 PHE A O 1
ATOM 680 N N . GLY A 1 86 ? -6.268 -12.246 -12.507 1.00 90.12 86 GLY A N 1
ATOM 681 C CA . GLY A 1 86 ? -7.440 -11.689 -13.201 1.00 90.12 86 GLY A CA 1
ATOM 68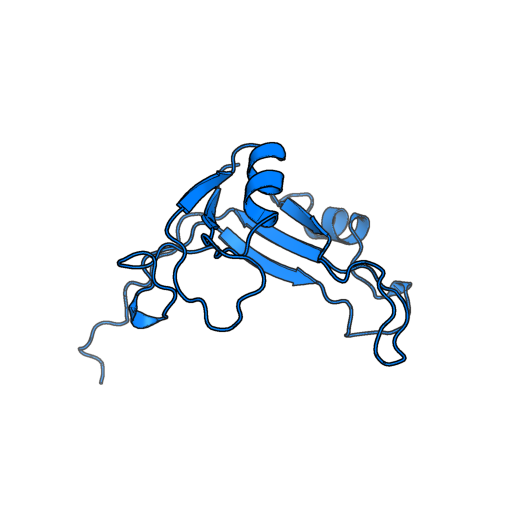2 C C . GLY A 1 86 ? -8.802 -12.229 -12.749 1.00 90.12 86 GLY A C 1
ATOM 683 O O . GLY A 1 86 ? -9.829 -11.669 -13.120 1.00 90.12 86 GLY A O 1
ATOM 684 N N . SER A 1 87 ? -8.825 -13.302 -11.953 1.00 92.44 87 SER A N 1
ATOM 685 C CA . SER A 1 87 ? -10.038 -13.845 -11.326 1.00 92.44 87 SER A CA 1
ATOM 686 C C . SER A 1 87 ? -10.319 -13.291 -9.922 1.00 92.44 87 SER A C 1
ATOM 688 O O . SER A 1 87 ? -11.356 -13.614 -9.344 1.00 92.44 87 SER A O 1
ATOM 690 N N . ILE A 1 88 ? -9.414 -12.480 -9.368 1.00 91.31 88 ILE A N 1
ATOM 691 C CA . ILE A 1 88 ? -9.492 -11.911 -8.021 1.00 91.31 88 ILE A CA 1
ATOM 692 C C . ILE A 1 88 ? -9.553 -10.388 -8.145 1.00 91.31 88 ILE A C 1
ATOM 694 O O . ILE A 1 88 ? -8.846 -9.789 -8.954 1.00 91.31 88 ILE A O 1
ATOM 698 N N . ASP A 1 89 ? -10.379 -9.749 -7.321 1.00 92.56 89 ASP A N 1
ATOM 699 C CA . ASP A 1 89 ? -10.378 -8.293 -7.205 1.00 92.56 89 ASP A CA 1
ATOM 700 C C . ASP A 1 89 ? -9.040 -7.820 -6.608 1.00 92.56 89 ASP A C 1
ATOM 702 O O . ASP A 1 89 ? -8.605 -8.303 -5.562 1.00 92.56 89 ASP A O 1
ATOM 706 N N . PHE A 1 90 ? -8.390 -6.849 -7.244 1.00 95.06 90 PHE A N 1
ATOM 707 C CA . PHE A 1 90 ? -7.207 -6.188 -6.696 1.00 95.06 90 PHE A CA 1
ATOM 708 C C . PHE A 1 90 ? -7.144 -4.727 -7.131 1.00 95.06 90 PHE A C 1
ATOM 710 O O . PHE A 1 90 ? -7.723 -4.330 -8.146 1.00 95.06 90 PHE A O 1
ATOM 717 N N . ILE A 1 91 ? -6.397 -3.925 -6.378 1.00 95.75 91 ILE A N 1
ATOM 718 C CA . ILE A 1 91 ? -6.034 -2.563 -6.769 1.00 95.75 91 ILE A CA 1
ATOM 719 C C . ILE A 1 91 ? -4.519 -2.483 -6.888 1.00 95.75 91 ILE A C 1
ATOM 721 O O . ILE A 1 91 ? -3.802 -2.853 -5.963 1.00 95.75 91 ILE A O 1
ATOM 725 N N . LEU A 1 92 ? -4.040 -2.006 -8.034 1.00 96.12 92 LEU A N 1
ATOM 726 C CA . LEU A 1 92 ? -2.622 -1.829 -8.322 1.00 96.12 92 LEU A CA 1
ATOM 727 C C . LEU A 1 92 ? -2.297 -0.336 -8.351 1.00 96.12 92 LEU A C 1
ATOM 729 O O . LEU A 1 92 ? -2.949 0.429 -9.059 1.00 96.12 92 LEU A O 1
ATOM 733 N N . VAL A 1 93 ? -1.293 0.071 -7.582 1.00 96.50 93 VAL A N 1
ATOM 734 C CA . VAL A 1 93 ? -0.882 1.469 -7.438 1.00 96.50 93 VAL A CA 1
ATOM 735 C C . VAL A 1 93 ? 0.605 1.582 -7.757 1.00 96.50 93 VAL A C 1
ATOM 737 O O . VAL A 1 93 ? 1.399 0.845 -7.170 1.00 96.50 93 VAL A O 1
ATOM 740 N N . PRO A 1 94 ? 1.028 2.488 -8.656 1.00 95.50 94 PRO A N 1
ATOM 741 C CA . PRO A 1 94 ? 2.444 2.742 -8.882 1.00 95.50 94 PRO A CA 1
ATOM 742 C C . PRO A 1 94 ? 3.136 3.160 -7.584 1.00 95.50 94 PRO A C 1
ATOM 744 O O . PRO A 1 94 ? 2.679 4.058 -6.876 1.00 95.50 94 PRO A O 1
ATOM 747 N N . SER A 1 95 ? 4.261 2.523 -7.273 1.00 93.44 95 SER A N 1
ATOM 748 C CA . SER A 1 95 ? 5.095 2.970 -6.161 1.00 93.44 95 SER A CA 1
ATOM 749 C C . SER A 1 95 ? 5.697 4.342 -6.474 1.00 93.44 95 SER A C 1
ATOM 751 O O . SER A 1 95 ? 5.945 4.680 -7.631 1.00 93.44 95 SER A O 1
ATOM 753 N N . ARG A 1 96 ? 6.066 5.109 -5.446 1.00 90.50 96 ARG A N 1
ATOM 754 C CA . ARG A 1 96 ? 6.822 6.366 -5.611 1.00 90.50 96 ARG A CA 1
ATOM 755 C C . ARG A 1 96 ? 8.160 6.199 -6.352 1.00 90.50 96 ARG A C 1
ATOM 757 O O . ARG A 1 96 ? 8.732 7.177 -6.816 1.00 90.50 96 ARG A O 1
ATOM 764 N N . HIS A 1 97 ? 8.683 4.972 -6.416 1.00 92.06 97 HIS A N 1
ATOM 765 C CA . HIS A 1 97 ? 9.906 4.626 -7.145 1.00 92.06 97 HIS A CA 1
ATOM 766 C C . HIS A 1 97 ? 9.625 3.907 -8.480 1.00 92.06 97 HIS A C 1
ATOM 768 O O . HIS A 1 97 ? 10.537 3.318 -9.061 1.00 92.06 97 HIS A O 1
ATOM 774 N N . HIS A 1 98 ? 8.379 3.913 -8.962 1.00 94.62 98 HIS A N 1
ATOM 775 C CA . HIS A 1 98 ? 7.999 3.307 -10.234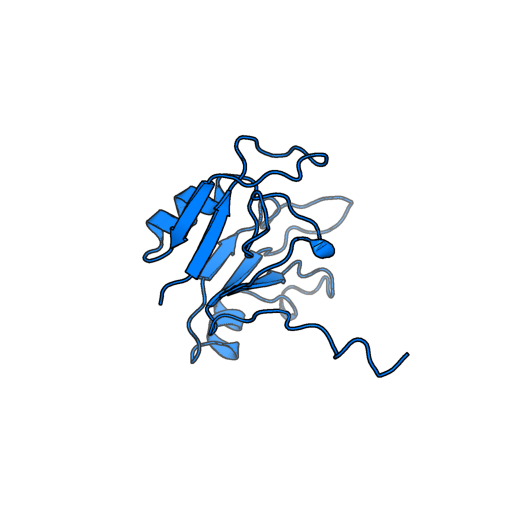 1.00 94.62 98 HIS A CA 1
ATOM 776 C C . HIS A 1 98 ? 8.798 3.918 -11.394 1.00 94.62 98 HIS A C 1
ATOM 778 O O . HIS A 1 98 ? 8.797 5.133 -11.577 1.00 94.62 98 HIS A O 1
ATOM 784 N N . MET A 1 99 ? 9.489 3.075 -12.170 1.00 93.94 99 MET A N 1
ATOM 785 C CA . MET A 1 99 ? 10.331 3.477 -13.308 1.00 93.94 99 MET A CA 1
ATOM 786 C C . MET A 1 99 ? 11.439 4.488 -12.960 1.00 93.94 99 MET A C 1
ATOM 788 O O . MET A 1 99 ? 11.937 5.203 -13.829 1.00 93.94 99 MET A O 1
ATOM 792 N N . VAL A 1 100 ? 11.882 4.517 -11.700 1.00 92.44 100 VAL A N 1
ATOM 793 C CA . VAL A 1 100 ? 13.017 5.336 -11.259 1.00 92.44 100 VAL A CA 1
ATOM 794 C C . VAL A 1 100 ? 14.291 4.491 -11.269 1.00 92.44 100 VAL A C 1
ATOM 796 O O . VAL A 1 100 ? 14.371 3.471 -10.586 1.00 92.44 100 VAL A O 1
ATOM 799 N N . ALA A 1 101 ? 15.305 4.929 -12.018 1.00 90.94 101 ALA A N 1
ATOM 800 C CA . ALA A 1 101 ? 16.654 4.371 -11.929 1.00 90.94 101 ALA A CA 1
ATOM 801 C C . ALA A 1 101 ? 17.364 4.920 -10.681 1.00 90.94 101 ALA A C 1
ATOM 803 O O . ALA A 1 101 ? 17.362 6.131 -10.442 1.00 90.94 101 ALA A O 1
ATOM 804 N N . LYS A 1 102 ? 17.966 4.044 -9.874 1.00 85.75 102 LYS A N 1
ATOM 805 C CA . LYS A 1 102 ? 18.634 4.424 -8.619 1.00 85.75 102 LYS A CA 1
ATOM 806 C C . LYS A 1 102 ? 19.724 3.417 -8.263 1.00 85.75 102 LYS A C 1
ATOM 808 O O . LYS A 1 102 ? 19.581 2.238 -8.560 1.00 85.75 102 LYS A O 1
ATOM 813 N N . ASP A 1 103 ? 20.800 3.871 -7.622 1.00 84.69 103 ASP A N 1
ATOM 814 C CA . ASP A 1 103 ? 21.862 3.013 -7.070 1.00 84.69 103 ASP A CA 1
ATOM 815 C C . ASP A 1 103 ? 22.488 2.062 -8.116 1.00 84.69 103 ASP A C 1
ATOM 817 O O . ASP A 1 103 ? 22.786 0.905 -7.837 1.00 84.69 103 ASP A O 1
ATOM 821 N N . GLY A 1 104 ? 22.643 2.543 -9.358 1.00 84.19 104 GLY A N 1
ATOM 822 C CA . GLY A 1 104 ? 23.192 1.766 -10.478 1.00 84.19 104 GLY A CA 1
ATOM 823 C C . GLY A 1 104 ? 22.232 0.735 -11.081 1.00 84.19 104 GLY A C 1
ATOM 824 O O . GLY A 1 104 ? 22.600 0.048 -12.031 1.00 84.19 104 GLY A O 1
ATOM 825 N N . LYS A 1 105 ? 21.003 0.640 -10.567 1.00 85.62 105 LYS A N 1
ATOM 826 C CA . LYS A 1 105 ? 19.959 -0.246 -11.078 1.00 85.62 105 LYS A CA 1
ATOM 827 C C . LYS A 1 105 ? 19.089 0.455 -12.137 1.00 85.62 105 LYS A C 1
ATOM 829 O O . LYS A 1 105 ? 18.752 1.632 -11.952 1.00 85.62 105 LYS A O 1
ATOM 834 N N . PRO A 1 106 ? 18.695 -0.243 -13.221 1.00 88.75 106 PRO A N 1
ATOM 835 C CA . PRO A 1 106 ? 17.824 0.301 -14.257 1.00 88.75 106 PRO A CA 1
ATOM 836 C C . PRO A 1 106 ? 16.435 0.667 -13.715 1.00 88.75 106 PRO A C 1
ATOM 838 O O . PRO A 1 106 ? 15.981 0.163 -12.683 1.00 88.75 106 PRO A O 1
ATOM 841 N N . ALA A 1 107 ? 15.754 1.553 -14.444 1.00 93.56 107 ALA A N 1
ATOM 842 C CA . ALA A 1 107 ? 14.348 1.855 -14.219 1.00 93.56 107 ALA A CA 1
ATOM 843 C C . ALA A 1 107 ? 13.506 0.595 -14.454 1.00 93.56 107 ALA A C 1
ATOM 845 O O . ALA A 1 107 ? 13.612 -0.033 -15.506 1.00 93.56 107 ALA A O 1
ATOM 846 N N . ARG A 1 108 ? 12.662 0.249 -13.480 1.00 94.75 108 ARG A N 1
ATOM 847 C CA . ARG A 1 108 ? 11.787 -0.926 -13.535 1.00 94.75 108 ARG A CA 1
ATOM 848 C C . ARG A 1 108 ? 10.403 -0.624 -12.964 1.00 94.75 108 ARG A C 1
ATOM 850 O O . ARG A 1 108 ? 10.286 0.267 -12.112 1.00 94.75 108 ARG A O 1
ATOM 857 N N . PRO A 1 109 ? 9.358 -1.351 -13.389 1.00 95.75 109 PRO A N 1
ATOM 858 C CA . PRO A 1 109 ? 8.030 -1.200 -12.821 1.00 95.75 109 PRO A CA 1
ATOM 859 C C . PRO A 1 109 ? 8.057 -1.546 -11.336 1.00 95.75 109 PRO A C 1
ATOM 861 O O . PRO A 1 109 ? 8.598 -2.580 -10.952 1.00 95.75 109 PRO A O 1
ATOM 864 N N . LYS A 1 110 ? 7.474 -0.682 -10.508 1.00 96.38 110 LYS A N 1
ATOM 865 C CA . LYS A 1 110 ? 7.269 -0.945 -9.083 1.00 96.38 110 LYS A CA 1
ATOM 866 C C . LYS A 1 110 ? 5.854 -0.588 -8.686 1.00 96.38 110 LYS A C 1
ATOM 868 O O . LYS A 1 110 ? 5.362 0.464 -9.107 1.00 96.38 110 LYS A O 1
ATOM 873 N N . TYR A 1 111 ? 5.224 -1.426 -7.878 1.00 97.19 111 TYR A N 1
ATOM 874 C CA . TYR A 1 111 ? 3.828 -1.253 -7.495 1.00 97.19 111 TYR A CA 1
ATOM 875 C C . TYR A 1 111 ? 3.579 -1.670 -6.052 1.00 97.19 111 TYR A C 1
ATOM 877 O O . TYR A 1 111 ? 4.295 -2.501 -5.503 1.00 97.19 111 TYR A O 1
ATOM 885 N N . HIS A 1 112 ? 2.508 -1.132 -5.489 1.00 97.12 112 HIS A N 1
ATOM 886 C CA . HIS A 1 112 ? 1.819 -1.691 -4.339 1.00 97.12 112 HIS A CA 1
ATOM 887 C C . HIS A 1 112 ? 0.522 -2.312 -4.854 1.00 97.12 112 HIS A C 1
ATOM 889 O O . HIS A 1 112 ? -0.240 -1.652 -5.569 1.00 97.12 112 HIS A O 1
ATOM 895 N N . VAL A 1 113 ? 0.285 -3.582 -4.543 1.00 96.81 113 VAL A N 1
ATOM 896 C CA . VAL A 1 113 ? -0.986 -4.250 -4.831 1.00 96.81 113 VAL A CA 1
ATOM 897 C C . VAL A 1 113 ? -1.742 -4.499 -3.536 1.00 96.81 113 VAL A C 1
ATOM 899 O O . VAL A 1 113 ? -1.157 -4.858 -2.518 1.00 96.81 113 VAL A O 1
ATOM 902 N N . TYR A 1 114 ? -3.051 -4.298 -3.590 1.00 97.19 114 TYR A N 1
ATOM 903 C CA . TYR A 1 114 ? -3.960 -4.447 -2.467 1.00 97.19 114 TYR A CA 1
ATOM 904 C C . TYR A 1 114 ? -5.033 -5.453 -2.855 1.00 97.19 114 TYR A C 1
ATOM 906 O O . TYR A 1 114 ? -5.777 -5.227 -3.814 1.00 97.19 114 TYR A O 1
ATOM 914 N N . PHE A 1 115 ? -5.099 -6.556 -2.115 1.00 96.00 115 PHE A N 1
ATOM 915 C CA . PHE A 1 115 ? -6.105 -7.597 -2.292 1.00 96.00 115 PHE A CA 1
ATOM 916 C C . PHE A 1 115 ? -7.146 -7.490 -1.176 1.00 96.00 115 PHE A C 1
ATOM 918 O O . PHE A 1 115 ? -6.826 -7.803 -0.028 1.00 96.00 115 PHE A O 1
ATOM 925 N N . PRO A 1 116 ? -8.378 -7.056 -1.472 1.00 95.50 116 PRO A N 1
ATOM 926 C CA . PRO A 1 116 ? -9.476 -7.126 -0.521 1.00 95.50 116 PRO A CA 1
ATOM 927 C C . PRO A 1 116 ? -9.758 -8.581 -0.146 1.00 95.50 116 PRO A C 1
ATOM 929 O O . PRO A 1 116 ? -9.852 -9.458 -1.007 1.00 95.50 116 PRO A O 1
ATOM 932 N N . VAL A 1 117 ? -9.937 -8.829 1.143 1.00 94.50 117 VAL A N 1
ATOM 933 C CA . VAL A 1 117 ? -10.250 -10.146 1.701 1.00 94.50 117 VAL A CA 1
ATOM 934 C C . VAL A 1 117 ? -11.342 -10.022 2.759 1.00 94.50 117 VAL A C 1
ATOM 936 O O . VAL A 1 117 ? -11.709 -8.931 3.186 1.00 94.50 117 VAL A O 1
ATOM 939 N N . SER A 1 118 ? -11.886 -11.156 3.203 1.00 93.62 118 SER A N 1
ATOM 940 C CA . SER A 1 118 ? -12.709 -11.152 4.418 1.00 93.62 118 SER A CA 1
ATOM 941 C C . SER A 1 118 ? -11.860 -10.721 5.611 1.00 93.62 118 SER A C 1
ATOM 943 O O . SER A 1 118 ? -10.709 -11.139 5.705 1.00 93.62 118 SER A O 1
ATOM 945 N N . ALA A 1 119 ? -12.432 -9.922 6.515 1.00 93.81 119 ALA A N 1
ATOM 946 C CA . ALA A 1 119 ? -11.711 -9.393 7.667 1.00 93.81 119 ALA A CA 1
ATOM 947 C C . ALA A 1 119 ? -11.024 -10.509 8.473 1.00 93.81 119 ALA A C 1
ATOM 949 O O . ALA A 1 119 ? -11.657 -11.465 8.933 1.00 93.81 119 ALA A O 1
ATOM 950 N N . ILE A 1 120 ? -9.715 -10.365 8.643 1.00 92.56 120 ILE A N 1
ATOM 951 C CA . ILE A 1 120 ? -8.849 -11.253 9.407 1.00 92.56 120 ILE A CA 1
ATOM 952 C C . ILE A 1 120 ? -8.547 -10.552 10.726 1.00 92.56 120 ILE A C 1
ATOM 954 O O . ILE A 1 120 ? -7.984 -9.462 10.729 1.00 92.56 120 ILE A O 1
ATOM 958 N N . SER A 1 121 ? -8.893 -11.184 11.847 1.00 90.31 121 SER A N 1
ATOM 959 C CA . SER A 1 121 ? -8.549 -10.709 13.192 1.00 90.31 121 SER A CA 1
ATOM 960 C C . SER A 1 121 ? -7.596 -11.683 13.872 1.00 90.31 121 SER A C 1
ATOM 962 O O . SER A 1 121 ? -7.692 -12.900 13.690 1.00 90.31 121 SER A O 1
ATOM 964 N N . TYR A 1 122 ? -6.676 -11.158 14.681 1.00 74.19 122 TYR A N 1
ATOM 965 C CA . TYR A 1 122 ? -5.809 -11.996 15.501 1.00 74.19 122 TYR A CA 1
ATOM 966 C C . TYR A 1 122 ? -6.523 -12.329 16.812 1.00 74.19 122 TYR A C 1
ATOM 968 O O . TYR A 1 122 ? -6.477 -11.583 17.788 1.00 74.19 122 TYR A O 1
ATOM 976 N N . LYS A 1 123 ? -7.197 -13.480 16.850 1.00 62.06 123 LYS A N 1
ATOM 977 C CA . LYS A 1 123 ? -7.563 -14.123 18.116 1.00 62.06 123 LYS A CA 1
ATOM 978 C C . LYS A 1 123 ? -6.339 -14.919 18.543 1.00 62.06 123 LYS A C 1
ATOM 980 O O . LYS A 1 123 ? -6.122 -16.001 18.010 1.00 62.06 123 LYS A O 1
ATOM 985 N N . GLY A 1 124 ? -5.496 -14.347 19.403 1.00 56.81 124 GLY A N 1
ATOM 986 C CA . GLY A 1 124 ? -4.261 -15.005 19.834 1.00 56.81 124 GLY A CA 1
ATOM 987 C C . GLY A 1 124 ? -4.478 -16.456 20.267 1.00 56.81 124 GLY A C 1
ATOM 988 O O . GLY A 1 124 ? -5.577 -16.831 20.682 1.00 56.81 124 GLY A O 1
ATOM 989 N N . LEU A 1 125 ? -3.427 -17.275 20.170 1.00 51.47 125 LEU A N 1
ATOM 990 C CA . LEU A 1 125 ? -3.453 -18.623 20.738 1.00 51.47 125 LEU A CA 1
ATOM 991 C C . LEU A 1 125 ? -3.901 -18.542 22.212 1.00 51.47 125 LEU A C 1
ATOM 993 O O . LEU A 1 125 ? -3.473 -17.617 22.917 1.00 51.47 125 LEU A O 1
ATOM 997 N N . PRO A 1 126 ? -4.764 -19.461 22.688 1.00 52.41 126 PRO A N 1
ATOM 998 C CA . PRO A 1 126 ? -5.142 -19.515 24.093 1.00 52.41 126 PRO A CA 1
ATOM 999 C C . PRO A 1 126 ? -3.887 -19.480 24.966 1.00 52.41 126 PRO A C 1
AT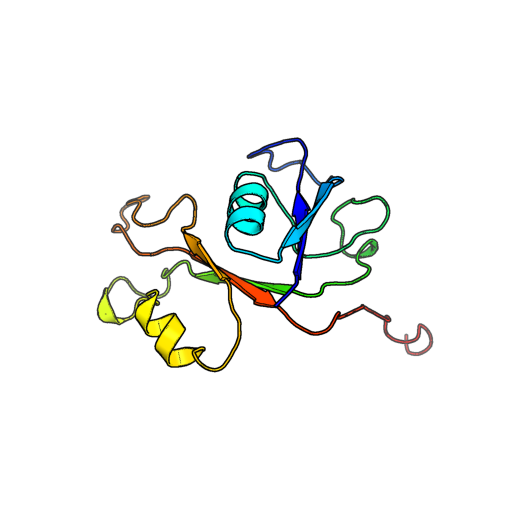OM 1001 O O . PRO A 1 126 ? -2.943 -20.229 24.731 1.00 52.41 126 PRO A O 1
ATOM 1004 N N . LYS A 1 127 ? -3.874 -18.622 25.992 1.00 53.06 127 LYS A N 1
ATOM 1005 C CA . LYS A 1 127 ? -2.740 -18.477 26.925 1.00 53.06 127 LYS A CA 1
ATOM 1006 C C . LYS A 1 127 ? -2.430 -19.745 27.745 1.00 53.06 127 LYS A C 1
ATOM 1008 O O . LYS A 1 127 ? -1.537 -19.707 28.576 1.00 53.06 127 LYS A O 1
ATOM 1013 N N . GLU A 1 128 ? -3.151 -20.843 27.529 1.00 52.53 128 GLU A N 1
ATOM 1014 C CA . GLU A 1 128 ? -3.024 -22.103 28.271 1.00 52.53 128 GLU A CA 1
ATOM 1015 C C . GLU A 1 128 ? -2.028 -23.101 27.651 1.00 52.53 128 GLU A C 1
ATOM 1017 O O . GLU A 1 128 ? -1.930 -24.231 28.118 1.00 52.53 128 GLU A O 1
ATOM 1022 N N . SER A 1 129 ? -1.275 -22.717 26.615 1.00 47.00 129 SER A N 1
ATOM 1023 C CA . SER A 1 129 ? -0.276 -23.590 25.976 1.00 47.00 129 SER A CA 1
ATOM 1024 C C . SER A 1 129 ? 1.176 -23.100 26.099 1.00 47.00 129 SER A C 1
ATOM 1026 O O . SER A 1 129 ? 1.978 -23.371 25.205 1.00 47.00 129 SER A O 1
ATOM 1028 N N . MET A 1 130 ? 1.519 -22.381 27.174 1.00 37.88 130 MET A N 1
ATOM 1029 C CA . MET A 1 130 ? 2.907 -22.065 27.558 1.00 37.88 130 MET A CA 1
ATOM 1030 C C . MET A 1 130 ? 3.193 -22.491 28.993 1.00 37.88 130 MET A C 1
ATOM 1032 O O . MET A 1 130 ? 2.350 -22.188 29.865 1.00 37.88 130 MET A O 1
#

Radius of gyration: 16.82 Å; Cα contacts (8 Å, |Δi|>4): 223; chains: 1; bounding box: 38×37×47 Å

Foldseek 3Di:
DKFKKFFDPAAPDPPDFARPHIQICPDVVSVVVRVVGDIDQFDFDNRGDDPVRTFKGQKDKDKQPQPPDLPQVSGDDPVNCCVVQVVFDKDKAFDPQQQPDDPNHGGHTIIMMMGGHPMDGPPDDPPPPD

Sequence (130 aa):
MQMTIFTADCVGNAANCSYPNKAEVKCPKDMETAVARDHVCATYTNNYRNEQNFLESDVIPMDIDNDHSEDPKDWITEEKMKEMFGSIDFILVPSRHHMVAKDGKPARPKYHVYFPVSAISYKGLPKESM

pLDDT: mean 91.57, std 10.88, range [37.88, 98.06]